Protein AF-A0A4D4MJX7-F1 (afdb_monomer_lite)

Secondary structure (DSSP, 8-state):
--PBPP-PPPPTT-EEE-TTT--EEETTSEEEEEEEPSHHHHHTT-EEEEEEETT--HHHHHTTSS--SSSPPPP-SS-HHHHHHHHHHHHHHHHTT-

Foldseek 3Di:
DDKDFDPDWFDQQDWDAFLQLRFIAGTPQWTWIKDQDDDPSSVVPDIDTGTHGPVNCSLCLLVVVDAHPDDGGDDDPDDSVVSNVRSVVSVVVRVVRD

InterPro domains:
  IPR032330 Elongation factor G-binding protein, C-terminal treble-clef zinc-finger [PF16571] (2-97)

Organism: Streptomyces avermitilis (NCBI:txid33903)

pLDDT: mean 92.1, std 7.4, range [65.38, 98.69]

Sequence (98 aa):
MTLRFPSSRRGFLHRSMCSLCVTTHPGNGVSLMTARKTGAAGREGNSVGVYMCADLACSLYVRGRKVPESGTRFEESLTVEEQIARMVGNLSAFLDKL

Structure (mmCIF, N/CA/C/O backbone):
data_AF-A0A4D4MJX7-F1
#
_entry.id   AF-A0A4D4MJX7-F1
#
loop_
_atom_site.group_PDB
_atom_site.id
_atom_site.type_symbol
_atom_site.label_atom_id
_atom_site.label_alt_id
_atom_site.label_comp_id
_atom_site.label_asym_id
_atom_site.label_entity_id
_atom_site.label_seq_id
_atom_site.pdbx_PDB_ins_code
_atom_site.Cartn_x
_atom_site.Cartn_y
_atom_site.Cartn_z
_atom_site.occupancy
_atom_site.B_iso_or_equiv
_atom_site.auth_seq_id
_atom_site.auth_comp_id
_atom_site.auth_asym_id
_atom_site.auth_atom_id
_atom_site.pdbx_PDB_model_num
ATOM 1 N N . MET A 1 1 ? 7.627 -12.798 -8.650 1.00 77.94 1 MET A N 1
ATOM 2 C CA . MET A 1 1 ? 8.231 -11.447 -8.579 1.00 77.94 1 MET A CA 1
ATOM 3 C C . MET A 1 1 ? 9.014 -11.318 -7.281 1.00 77.94 1 MET A C 1
ATOM 5 O O . MET A 1 1 ? 8.639 -11.981 -6.321 1.00 77.94 1 MET A O 1
ATOM 9 N N . THR A 1 2 ? 10.035 -10.465 -7.228 1.00 89.31 2 THR A N 1
ATOM 10 C CA . THR A 1 2 ? 10.826 -10.227 -6.007 1.00 89.31 2 THR A CA 1
ATOM 11 C C . THR A 1 2 ? 10.808 -8.741 -5.676 1.00 89.31 2 THR A C 1
ATOM 13 O O . THR A 1 2 ? 11.151 -7.925 -6.531 1.00 89.31 2 THR A O 1
ATOM 16 N N . LEU A 1 3 ? 10.412 -8.396 -4.448 1.00 93.00 3 LEU A N 1
ATOM 17 C CA . LEU A 1 3 ? 10.464 -7.028 -3.929 1.00 93.00 3 LEU A CA 1
ATOM 18 C C . LEU A 1 3 ? 11.734 -6.839 -3.099 1.00 93.00 3 LEU A C 1
ATOM 20 O O . LEU A 1 3 ? 12.064 -7.674 -2.259 1.00 93.00 3 LEU A O 1
ATOM 24 N N . ARG A 1 4 ? 12.430 -5.723 -3.305 1.00 93.12 4 ARG A N 1
ATOM 25 C CA . ARG A 1 4 ? 13.557 -5.309 -2.470 1.00 93.12 4 ARG A CA 1
ATOM 26 C C . ARG A 1 4 ? 13.065 -4.383 -1.363 1.00 93.12 4 ARG A C 1
ATOM 28 O O . ARG A 1 4 ? 12.520 -3.318 -1.652 1.00 93.12 4 ARG A O 1
ATOM 35 N N . PHE A 1 5 ? 13.332 -4.777 -0.120 1.00 91.69 5 PHE A N 1
ATOM 36 C CA . PHE A 1 5 ? 13.126 -3.962 1.074 1.00 91.69 5 PHE A CA 1
ATOM 37 C C . PHE A 1 5 ? 14.411 -3.180 1.410 1.00 91.69 5 PHE A C 1
ATOM 39 O O . PHE A 1 5 ? 15.469 -3.799 1.564 1.00 91.69 5 PHE A O 1
ATOM 46 N N . PRO A 1 6 ? 14.376 -1.841 1.504 1.00 83.94 6 PRO A N 1
ATOM 47 C CA . PRO A 1 6 ? 15.528 -1.054 1.929 1.00 83.94 6 PRO A CA 1
ATOM 48 C C . PRO A 1 6 ? 15.777 -1.206 3.436 1.00 83.94 6 PRO A C 1
ATOM 50 O O . PRO A 1 6 ? 14.845 -1.237 4.231 1.00 83.94 6 PRO A O 1
ATOM 53 N N . SER A 1 7 ? 17.045 -1.233 3.849 1.00 78.50 7 SER A N 1
ATOM 54 C CA . SER A 1 7 ? 17.448 -1.293 5.263 1.00 78.50 7 SER A CA 1
ATOM 55 C C . SER A 1 7 ? 17.397 0.062 5.987 1.00 78.50 7 SER A C 1
ATOM 57 O O . SER A 1 7 ? 17.774 0.148 7.158 1.00 78.50 7 SER A O 1
ATOM 59 N N . SER A 1 8 ? 16.964 1.134 5.315 1.00 74.75 8 SER A N 1
ATOM 60 C CA . SER A 1 8 ? 16.975 2.482 5.881 1.00 74.75 8 SER A CA 1
ATOM 61 C C . SER A 1 8 ? 15.928 2.636 6.985 1.00 74.75 8 SER A C 1
ATOM 63 O O . SER A 1 8 ? 14.748 2.338 6.808 1.00 74.75 8 SER A O 1
ATOM 65 N N . ARG A 1 9 ? 16.374 3.131 8.144 1.00 73.75 9 ARG A N 1
ATOM 66 C CA . ARG A 1 9 ? 15.503 3.449 9.279 1.00 73.75 9 ARG A CA 1
ATOM 67 C C . ARG A 1 9 ? 15.159 4.933 9.256 1.00 73.75 9 ARG A C 1
ATOM 69 O O . ARG A 1 9 ? 16.038 5.784 9.344 1.00 73.75 9 ARG A O 1
ATOM 76 N N . ARG A 1 10 ? 13.872 5.233 9.154 1.00 79.88 10 ARG A N 1
ATOM 77 C CA . ARG A 1 10 ? 13.278 6.551 9.369 1.00 79.88 10 ARG A CA 1
ATOM 78 C C . ARG A 1 10 ? 13.071 6.781 10.867 1.00 79.88 10 ARG A C 1
ATOM 80 O O . ARG A 1 10 ? 12.871 5.834 11.631 1.00 79.88 10 ARG A O 1
ATOM 87 N N . GLY A 1 11 ? 13.142 8.045 11.280 1.00 78.19 11 GLY A N 1
ATOM 88 C CA . GLY A 1 11 ? 12.932 8.442 12.672 1.00 78.19 11 GLY A CA 1
ATOM 89 C C . GLY A 1 11 ? 11.505 8.158 13.147 1.00 78.19 11 GLY A C 1
ATOM 90 O O . GLY A 1 11 ? 10.567 8.169 12.355 1.00 78.19 11 GLY A O 1
ATOM 91 N N . PHE A 1 12 ? 11.333 7.940 14.450 1.00 74.44 12 PHE A N 1
ATOM 92 C CA . PHE A 1 12 ? 10.053 7.555 15.065 1.00 74.44 12 PHE A CA 1
ATOM 93 C C . PHE A 1 12 ? 8.904 8.549 14.807 1.00 74.44 12 PHE A C 1
ATOM 95 O O . PHE A 1 12 ? 7.754 8.143 14.666 1.00 74.44 12 PHE A O 1
ATOM 102 N N . LEU A 1 13 ? 9.215 9.845 14.686 1.00 83.00 13 LEU A N 1
ATOM 103 C CA . LEU A 1 13 ? 8.229 10.904 14.433 1.00 83.00 13 LEU A CA 1
ATOM 104 C C . LEU A 1 13 ? 7.690 10.919 12.995 1.00 83.00 13 LEU A C 1
ATOM 106 O O . LEU A 1 13 ? 6.672 11.551 12.723 1.00 83.00 13 LEU A O 1
ATOM 110 N N . HIS A 1 14 ? 8.368 10.248 12.065 1.00 85.94 14 HIS A N 1
ATOM 111 C CA . HIS A 1 14 ? 7.948 10.209 10.675 1.00 85.94 14 HIS A CA 1
ATOM 112 C C . HIS A 1 14 ? 6.649 9.408 10.531 1.00 85.94 14 HIS A C 1
ATOM 114 O O . HIS A 1 14 ? 6.518 8.331 11.104 1.00 85.94 14 HIS A O 1
ATOM 120 N N . ARG A 1 15 ? 5.697 9.896 9.735 1.00 88.31 15 ARG A N 1
ATOM 121 C CA . ARG A 1 15 ? 4.479 9.155 9.383 1.00 88.31 15 ARG A CA 1
ATOM 122 C C . ARG A 1 15 ? 4.404 8.983 7.877 1.00 88.31 15 ARG A C 1
ATOM 124 O O . ARG A 1 15 ? 4.775 9.871 7.115 1.00 88.31 15 ARG A O 1
ATOM 131 N N . SER A 1 16 ? 3.940 7.826 7.434 1.00 91.56 16 SER A N 1
ATOM 132 C CA . SER A 1 16 ? 3.738 7.548 6.015 1.00 91.56 16 SER A CA 1
ATOM 133 C C . SER A 1 16 ? 2.523 6.684 5.791 1.00 91.56 16 SER A C 1
ATOM 135 O O . SER A 1 16 ? 2.164 5.864 6.633 1.00 91.56 16 SER A O 1
ATOM 137 N N . MET A 1 17 ? 1.919 6.866 4.625 1.00 93.75 17 MET A N 1
ATOM 138 C CA . MET A 1 17 ? 0.731 6.148 4.204 1.00 93.75 17 MET A CA 1
ATOM 139 C C . MET A 1 17 ? 1.104 5.072 3.186 1.00 93.75 17 MET A C 1
ATOM 141 O O . MET A 1 17 ? 1.857 5.325 2.245 1.00 93.75 17 MET A O 1
ATOM 145 N N . CYS A 1 18 ? 0.586 3.863 3.385 1.00 96.06 18 CYS A N 1
ATOM 146 C CA . CYS A 1 18 ? 0.732 2.770 2.431 1.00 96.06 18 CYS A CA 1
ATOM 147 C C . CYS A 1 18 ? -0.086 3.064 1.166 1.00 96.06 18 CYS A C 1
ATOM 149 O O . CYS A 1 18 ? -1.281 3.341 1.251 1.00 96.06 18 CYS A O 1
ATOM 151 N N . SER A 1 19 ? 0.526 2.936 -0.011 1.00 97.56 19 SER A N 1
ATOM 152 C CA . SER A 1 19 ? -0.144 3.140 -1.301 1.00 97.56 19 SER A CA 1
ATOM 153 C C . SER A 1 19 ? -1.167 2.049 -1.635 1.00 97.56 19 SER A C 1
ATOM 155 O O . SER A 1 19 ? -2.019 2.270 -2.485 1.00 97.56 19 SER A O 1
ATOM 157 N N . LEU A 1 20 ? -1.104 0.877 -0.988 1.00 97.50 20 LEU A N 1
ATOM 158 C CA . LEU A 1 20 ? -2.056 -0.213 -1.231 1.00 97.50 20 LEU A CA 1
ATOM 159 C C . LEU A 1 20 ? -3.300 -0.085 -0.353 1.00 97.50 20 LEU A C 1
ATOM 161 O O . LEU A 1 20 ? -4.407 0.085 -0.857 1.00 97.50 20 LEU A O 1
ATOM 165 N N . CYS A 1 21 ? -3.117 -0.170 0.966 1.00 96.25 21 CYS A N 1
ATOM 166 C CA . CYS A 1 21 ? -4.214 -0.230 1.929 1.00 96.25 21 CYS A CA 1
ATOM 167 C C . CYS A 1 21 ? -4.592 1.124 2.535 1.00 96.25 21 CYS A C 1
ATOM 169 O O . CYS A 1 21 ? -5.478 1.146 3.383 1.00 96.25 21 CYS A O 1
ATOM 171 N N . VAL A 1 22 ? -3.912 2.221 2.173 1.00 95.06 22 VAL A N 1
ATOM 172 C CA . VAL A 1 22 ? -4.177 3.589 2.676 1.00 95.06 22 VAL A CA 1
ATOM 173 C C . VAL A 1 22 ? -4.052 3.702 4.208 1.00 95.06 22 VAL A C 1
ATOM 175 O O . VAL A 1 22 ? -4.515 4.639 4.845 1.00 95.06 22 VAL A O 1
ATOM 178 N N . THR A 1 23 ? -3.382 2.736 4.841 1.00 94.56 23 THR A N 1
ATOM 179 C CA . THR A 1 23 ? -3.112 2.764 6.282 1.00 94.56 23 THR A CA 1
ATOM 180 C C . THR A 1 23 ? -1.883 3.621 6.558 1.00 94.56 23 THR A C 1
ATOM 182 O O . THR A 1 23 ? -0.845 3.457 5.910 1.00 94.56 23 THR A O 1
ATOM 185 N N . THR A 1 24 ? -2.001 4.535 7.520 1.00 93.12 24 THR A N 1
ATOM 186 C CA . THR A 1 24 ? -0.887 5.361 7.995 1.00 93.12 24 THR A CA 1
ATOM 187 C C . THR A 1 24 ? -0.134 4.636 9.099 1.00 93.12 24 THR A C 1
ATOM 189 O O . THR A 1 24 ? -0.741 4.129 10.039 1.00 93.12 24 THR A O 1
ATOM 192 N N . HIS A 1 25 ? 1.194 4.625 9.011 1.00 92.00 25 HIS A N 1
ATOM 193 C CA . HIS A 1 25 ? 2.070 4.069 10.037 1.00 92.00 25 HIS A CA 1
ATOM 194 C C . HIS A 1 25 ? 3.090 5.102 10.531 1.00 92.00 25 HIS A C 1
ATOM 196 O O . HIS A 1 25 ? 3.526 5.952 9.745 1.00 92.00 25 HIS A O 1
ATOM 202 N N . PRO A 1 26 ? 3.511 5.016 11.805 1.00 89.56 26 PRO A N 1
ATOM 203 C CA . PRO A 1 26 ? 4.677 5.732 12.306 1.00 89.56 26 PRO A CA 1
ATOM 204 C C . PRO A 1 26 ? 5.988 5.081 11.828 1.00 89.56 26 PRO A C 1
ATOM 206 O O . PRO A 1 26 ? 6.020 3.921 11.403 1.00 89.56 26 PRO A O 1
ATOM 209 N N . GLY A 1 27 ? 7.082 5.832 11.938 1.00 88.56 27 GLY A N 1
ATOM 210 C CA . GLY A 1 27 ? 8.454 5.406 11.689 1.00 88.56 27 GLY A CA 1
ATOM 211 C C . GLY A 1 27 ? 8.630 4.608 10.397 1.00 88.56 27 GLY A C 1
ATOM 212 O O . GLY A 1 27 ? 8.493 5.137 9.289 1.00 88.56 27 GLY A O 1
ATOM 213 N N . ASN A 1 28 ? 8.956 3.325 10.576 1.00 88.75 28 ASN A N 1
ATOM 214 C CA . ASN A 1 28 ? 9.292 2.369 9.517 1.00 88.75 28 ASN A CA 1
ATOM 215 C C . ASN A 1 28 ? 8.129 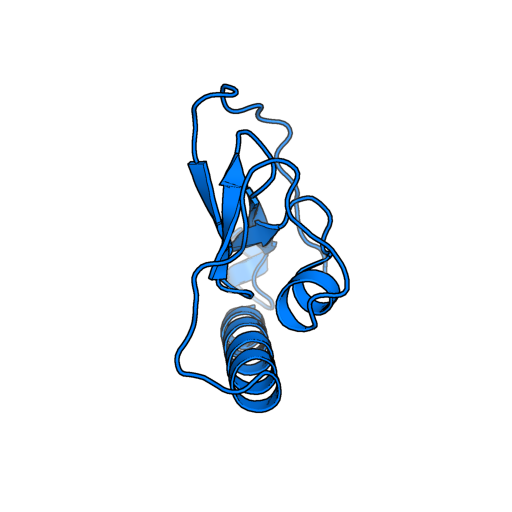1.462 9.108 1.00 88.75 28 ASN A C 1
ATOM 217 O O . ASN A 1 28 ? 8.345 0.514 8.359 1.00 88.75 28 ASN A O 1
ATOM 221 N N . GLY A 1 29 ? 6.903 1.718 9.574 1.00 92.31 29 GLY A N 1
ATOM 222 C CA . GLY A 1 29 ? 5.769 0.852 9.242 1.00 92.31 29 GLY A CA 1
ATOM 223 C C . GLY A 1 29 ? 5.358 0.893 7.764 1.00 92.31 29 GLY A C 1
ATOM 224 O O . GLY A 1 29 ? 4.644 0.003 7.313 1.00 92.31 29 GLY A O 1
ATOM 225 N N . VAL A 1 30 ? 5.856 1.863 6.986 1.00 94.31 30 VAL A N 1
ATOM 226 C CA . VAL A 1 30 ? 5.762 1.894 5.518 1.00 94.31 30 VAL A CA 1
ATOM 227 C C . VAL A 1 30 ? 7.158 2.022 4.915 1.00 94.31 30 VAL A C 1
ATOM 229 O O . VAL A 1 30 ? 7.925 2.913 5.290 1.00 94.31 30 VAL A O 1
ATOM 232 N N . SER A 1 31 ? 7.454 1.172 3.934 1.00 94.44 31 SER A N 1
ATOM 233 C CA . SER A 1 31 ? 8.732 1.129 3.224 1.00 94.44 31 SER A CA 1
ATOM 234 C C . SER A 1 31 ? 8.541 1.257 1.714 1.00 94.44 31 SER A C 1
ATOM 236 O O . SER A 1 31 ? 7.519 0.834 1.171 1.00 94.44 31 SER A O 1
ATOM 238 N N . LEU A 1 32 ? 9.522 1.852 1.029 1.00 94.94 32 LEU A N 1
ATOM 239 C CA . LEU A 1 32 ? 9.558 1.882 -0.433 1.00 94.94 32 LEU A CA 1
ATOM 240 C C . LEU A 1 32 ? 10.035 0.520 -0.941 1.00 94.94 32 LEU A C 1
ATOM 242 O O . LEU A 1 32 ? 11.235 0.257 -1.002 1.00 94.94 32 LEU A O 1
ATOM 246 N N . MET A 1 33 ? 9.091 -0.335 -1.313 1.00 95.12 33 MET A N 1
ATOM 247 C CA . MET A 1 33 ? 9.378 -1.609 -1.961 1.00 95.12 33 MET A CA 1
ATOM 248 C C . MET A 1 33 ? 9.678 -1.352 -3.431 1.00 95.12 33 MET A C 1
ATOM 250 O O . MET A 1 33 ? 8.912 -0.660 -4.100 1.00 95.12 33 MET A O 1
ATOM 254 N N . THR A 1 34 ? 10.764 -1.917 -3.952 1.00 96.00 34 THR A N 1
ATOM 255 C CA . THR A 1 34 ? 11.119 -1.784 -5.374 1.00 96.00 34 THR A CA 1
ATOM 256 C C . THR A 1 34 ? 11.187 -3.138 -6.057 1.00 96.00 34 THR A C 1
ATOM 258 O O . THR A 1 34 ? 11.592 -4.129 -5.451 1.00 96.00 34 THR A O 1
ATOM 261 N N . ALA A 1 35 ? 10.791 -3.182 -7.322 1.00 96.00 35 ALA A N 1
ATOM 262 C CA . ALA A 1 35 ? 10.843 -4.368 -8.159 1.00 96.00 35 ALA A CA 1
ATOM 263 C C . ALA A 1 35 ? 11.460 -4.012 -9.509 1.00 96.00 35 ALA A C 1
ATOM 265 O O . ALA A 1 35 ? 11.140 -2.977 -10.094 1.00 96.00 35 ALA A O 1
ATOM 266 N N . ARG A 1 36 ? 12.340 -4.881 -10.006 1.00 96.56 36 ARG A N 1
ATOM 267 C CA . ARG A 1 36 ? 12.885 -4.760 -11.360 1.00 96.56 36 ARG A CA 1
ATOM 268 C C . ARG A 1 36 ? 11.763 -5.018 -12.369 1.00 96.56 36 ARG A C 1
ATOM 270 O O . ARG A 1 36 ? 10.995 -5.961 -12.174 1.00 96.56 36 ARG A O 1
ATOM 277 N N . LYS A 1 37 ? 11.701 -4.215 -13.435 1.00 96.19 37 LYS A N 1
ATOM 278 C CA . LYS A 1 37 ? 10.781 -4.460 -14.555 1.00 96.19 37 LYS A CA 1
ATOM 279 C C . LYS A 1 37 ? 11.087 -5.797 -15.234 1.00 96.19 37 LYS A C 1
ATOM 281 O O . LYS A 1 37 ? 12.196 -6.325 -15.122 1.00 96.19 37 LYS A O 1
ATOM 286 N N . THR A 1 38 ? 10.124 -6.350 -15.950 1.00 93.38 38 THR A N 1
ATOM 287 C CA . THR A 1 38 ? 10.305 -7.533 -16.786 1.00 93.38 38 THR A CA 1
ATOM 288 C C . THR A 1 38 ? 10.910 -7.153 -18.150 1.00 93.38 38 THR A C 1
ATOM 290 O O . THR A 1 38 ? 11.006 -5.982 -18.528 1.00 93.38 38 THR A O 1
ATOM 293 N N . GLY A 1 39 ? 11.409 -8.149 -18.888 1.00 93.94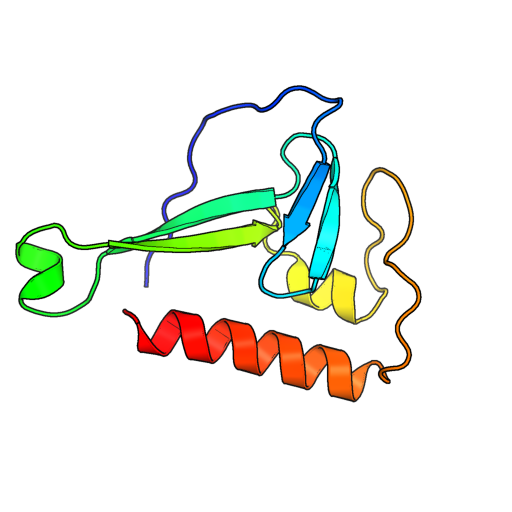 39 GLY A N 1
ATOM 294 C CA . GLY A 1 39 ? 11.910 -7.964 -20.254 1.00 93.94 39 GLY A CA 1
ATOM 295 C C . GLY A 1 39 ? 13.169 -7.092 -20.387 1.00 93.94 39 GLY A C 1
ATOM 296 O O . GLY A 1 39 ? 14.043 -7.071 -19.517 1.00 93.94 39 GLY A O 1
ATOM 297 N N . ALA A 1 40 ? 13.287 -6.407 -21.531 1.00 96.56 40 ALA A N 1
ATOM 298 C CA . ALA A 1 40 ? 14.454 -5.590 -21.879 1.00 96.56 40 ALA A CA 1
ATOM 299 C C . ALA A 1 40 ? 14.692 -4.454 -20.874 1.00 96.56 40 ALA A C 1
ATOM 301 O O . ALA A 1 40 ? 15.804 -4.317 -20.369 1.00 96.56 40 ALA A O 1
ATOM 302 N N . ALA A 1 41 ? 13.628 -3.746 -20.482 1.00 95.12 41 ALA A N 1
ATOM 303 C CA . ALA A 1 41 ? 13.714 -2.653 -19.519 1.00 95.12 41 ALA A CA 1
ATOM 304 C C . ALA A 1 41 ? 14.333 -3.104 -18.184 1.00 95.12 41 ALA A C 1
ATOM 306 O O . ALA A 1 41 ? 15.146 -2.388 -17.604 1.00 95.12 41 ALA A O 1
ATOM 307 N N . GLY A 1 42 ? 13.998 -4.306 -17.704 1.00 95.44 42 GLY A N 1
ATOM 308 C CA . GLY A 1 42 ? 14.608 -4.876 -16.502 1.00 95.44 42 GLY A CA 1
ATOM 309 C C . GLY A 1 42 ? 16.087 -5.232 -16.650 1.00 95.44 42 GLY A C 1
ATOM 310 O O . GLY A 1 42 ? 16.860 -5.088 -15.695 1.00 95.44 42 GLY A O 1
ATOM 311 N N . ARG A 1 43 ? 16.503 -5.699 -17.834 1.00 94.56 43 ARG A N 1
ATOM 312 C CA . ARG A 1 43 ? 17.918 -5.985 -18.142 1.00 94.56 43 ARG A CA 1
ATOM 313 C C . ARG A 1 43 ? 18.760 -4.710 -18.171 1.00 94.56 43 ARG A C 1
ATOM 315 O O . ARG A 1 43 ? 19.897 -4.747 -17.720 1.00 94.56 43 ARG A O 1
ATOM 322 N N . GLU A 1 44 ? 18.165 -3.591 -18.572 1.00 96.62 44 GLU A N 1
ATOM 323 C CA . GLU A 1 44 ? 18.755 -2.244 -18.515 1.00 96.62 44 GLU A CA 1
ATOM 324 C C . GLU A 1 44 ? 18.749 -1.630 -17.101 1.00 96.62 44 GLU A C 1
ATOM 326 O O . GLU A 1 44 ? 19.268 -0.540 -16.889 1.00 96.62 44 GLU A O 1
ATOM 331 N N . GLY A 1 45 ? 18.179 -2.326 -16.111 1.00 95.31 45 GLY A N 1
ATOM 332 C CA . GLY A 1 45 ? 18.176 -1.896 -14.711 1.00 95.31 45 GLY A CA 1
ATOM 333 C C . GLY A 1 45 ? 16.950 -1.085 -14.285 1.00 95.31 45 GLY A C 1
ATOM 334 O O . GLY A 1 45 ? 16.877 -0.671 -13.125 1.00 95.31 45 GLY A O 1
ATOM 335 N N . ASN A 1 46 ? 15.954 -0.908 -15.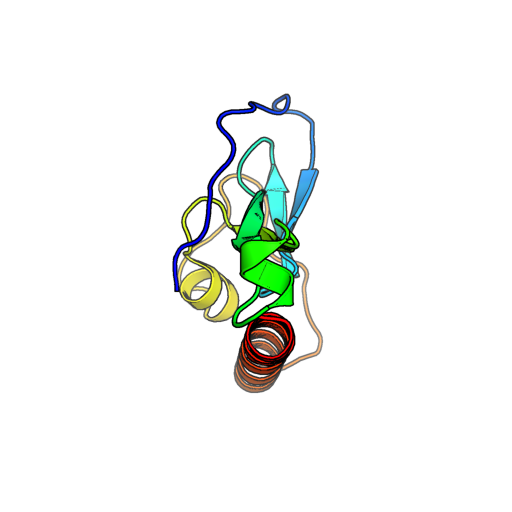157 1.00 97.06 46 ASN A N 1
ATOM 336 C CA . ASN A 1 46 ? 14.740 -0.177 -14.803 1.00 97.06 46 ASN A CA 1
ATOM 337 C C . ASN A 1 46 ? 13.947 -0.913 -13.715 1.00 97.06 46 ASN A C 1
ATOM 339 O O . ASN A 1 46 ? 13.748 -2.132 -13.762 1.00 97.06 46 ASN A O 1
ATOM 343 N N . SER A 1 47 ? 13.471 -0.152 -12.732 1.00 96.62 47 SER A N 1
ATOM 344 C CA . SER A 1 47 ? 12.690 -0.646 -11.599 1.00 96.62 47 SER A CA 1
ATOM 345 C C . SER A 1 47 ? 11.515 0.281 -11.319 1.00 96.62 47 SER A C 1
ATOM 347 O O . SER A 1 47 ? 11.561 1.470 -11.629 1.00 96.62 47 SER A O 1
ATOM 349 N N . VAL A 1 48 ? 10.474 -0.261 -10.702 1.00 96.94 48 VAL A N 1
ATOM 350 C CA . VAL A 1 48 ? 9.321 0.498 -10.212 1.00 96.94 48 VAL A CA 1
ATOM 351 C C . VAL A 1 48 ? 9.194 0.323 -8.706 1.00 96.94 48 VAL A C 1
ATOM 353 O O . VAL A 1 48 ? 9.591 -0.704 -8.151 1.00 96.94 48 VAL A O 1
ATOM 356 N N . GLY A 1 49 ? 8.687 1.352 -8.033 1.00 96.19 49 GLY A N 1
ATOM 357 C CA . GLY A 1 49 ? 8.560 1.389 -6.582 1.00 96.19 49 GLY A CA 1
ATOM 358 C C . GLY A 1 49 ? 7.122 1.596 -6.125 1.00 96.19 49 GLY A C 1
ATOM 359 O O . GLY A 1 49 ? 6.328 2.231 -6.817 1.00 96.19 49 GLY A O 1
ATOM 360 N N . VAL A 1 50 ? 6.808 1.084 -4.939 1.00 97.25 50 VAL A N 1
ATOM 361 C CA . VAL A 1 50 ? 5.538 1.303 -4.243 1.00 97.25 50 VAL A CA 1
ATOM 362 C C . VAL A 1 50 ? 5.784 1.436 -2.742 1.00 97.25 50 VAL A C 1
ATOM 364 O O . VAL A 1 50 ? 6.558 0.676 -2.158 1.00 97.25 50 VAL A O 1
ATOM 367 N N . TYR A 1 51 ? 5.130 2.402 -2.099 1.00 96.38 51 TYR A N 1
ATOM 368 C CA . TYR A 1 51 ? 5.133 2.491 -0.642 1.00 96.38 51 TYR A CA 1
ATOM 369 C C . TYR A 1 51 ? 4.162 1.459 -0.073 1.00 96.38 51 TYR A C 1
ATOM 371 O O . TYR A 1 51 ? 2.955 1.541 -0.292 1.00 96.38 51 TYR A O 1
ATOM 379 N N . MET A 1 52 ? 4.684 0.475 0.651 1.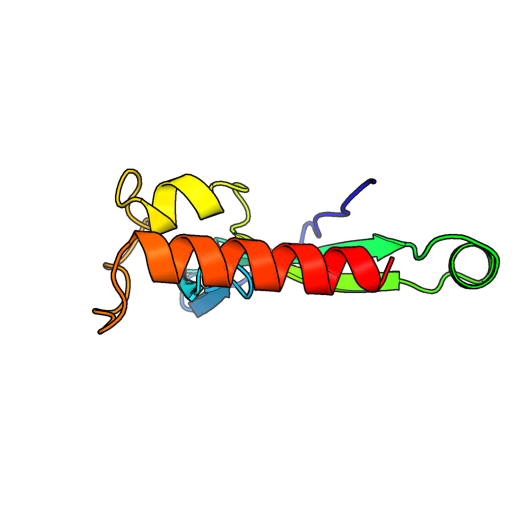00 96.44 52 MET A N 1
ATOM 380 C CA . MET A 1 52 ? 3.916 -0.656 1.169 1.00 96.44 52 MET A CA 1
ATOM 381 C C . MET A 1 52 ? 4.137 -0.814 2.671 1.00 96.44 52 MET A C 1
ATOM 383 O O . MET A 1 52 ? 5.207 -0.462 3.173 1.00 96.44 52 MET A O 1
ATOM 387 N N . CYS A 1 53 ? 3.152 -1.362 3.389 1.00 95.50 53 CYS A N 1
ATOM 388 C CA . CYS A 1 53 ? 3.341 -1.765 4.782 1.00 95.50 53 CYS A CA 1
ATOM 389 C C . CYS A 1 53 ? 4.577 -2.666 4.894 1.00 95.50 53 CYS A C 1
ATOM 391 O O . CYS A 1 53 ? 4.705 -3.641 4.150 1.00 95.50 53 CYS A O 1
ATOM 393 N N . ALA A 1 54 ? 5.486 -2.337 5.810 1.00 94.38 54 ALA A N 1
ATOM 394 C CA . ALA A 1 54 ? 6.758 -3.044 5.959 1.00 94.38 54 ALA A CA 1
ATOM 395 C C . ALA A 1 54 ? 6.584 -4.507 6.398 1.00 94.38 54 ALA A C 1
ATOM 397 O O . ALA A 1 54 ? 7.436 -5.343 6.122 1.00 94.38 54 ALA A O 1
ATOM 398 N N . ASP A 1 55 ? 5.460 -4.814 7.039 1.00 94.56 55 ASP A N 1
ATOM 399 C CA . ASP A 1 55 ? 5.074 -6.146 7.500 1.00 94.56 55 ASP A CA 1
ATOM 400 C C . ASP A 1 55 ? 4.216 -6.929 6.489 1.00 94.56 55 ASP A C 1
ATOM 402 O O . ASP A 1 55 ? 3.757 -8.027 6.800 1.00 94.56 55 ASP A O 1
ATOM 406 N N . LEU A 1 56 ? 3.954 -6.355 5.306 1.00 95.56 56 LEU A N 1
ATOM 407 C CA . LEU A 1 56 ? 3.102 -6.920 4.254 1.00 95.56 56 LEU A CA 1
ATOM 408 C C . LEU A 1 56 ? 1.673 -7.289 4.713 1.00 95.56 56 LEU A C 1
ATOM 410 O O . LEU A 1 56 ? 0.962 -8.019 4.023 1.00 95.56 56 LEU A O 1
ATOM 414 N N . ALA A 1 57 ? 1.190 -6.730 5.827 1.00 96.81 57 ALA A N 1
ATOM 415 C CA . ALA A 1 57 ? -0.105 -7.073 6.420 1.00 96.81 57 ALA A CA 1
ATOM 416 C C . ALA A 1 57 ? -1.282 -6.234 5.877 1.00 96.81 57 ALA A C 1
ATOM 418 O O . ALA A 1 57 ? -2.315 -6.111 6.537 1.00 96.81 57 ALA A O 1
ATOM 419 N N . CYS A 1 58 ? -1.163 -5.668 4.667 1.00 97.00 58 CYS A N 1
ATOM 420 C CA . CYS A 1 58 ? -2.149 -4.757 4.060 1.00 97.00 58 CYS A CA 1
ATOM 421 C C . CYS A 1 58 ? -3.593 -5.291 4.131 1.00 97.00 58 CYS A C 1
ATOM 423 O O . CYS A 1 58 ? -4.504 -4.561 4.516 1.00 97.00 58 CYS A O 1
ATOM 425 N N . SER A 1 59 ? -3.786 -6.580 3.826 1.00 97.25 59 SER A N 1
ATOM 426 C CA . SER A 1 59 ? -5.096 -7.245 3.884 1.00 97.25 59 SER A CA 1
ATOM 427 C C . SER A 1 59 ? -5.685 -7.272 5.299 1.00 97.25 59 SER A C 1
ATOM 429 O O . SER A 1 59 ? -6.880 -7.041 5.480 1.00 97.25 59 SER A O 1
ATOM 431 N N . LEU A 1 60 ? -4.850 -7.495 6.321 1.00 97.19 60 LEU A N 1
ATOM 432 C CA . LEU A 1 60 ? -5.294 -7.502 7.715 1.00 97.19 60 LEU A CA 1
ATOM 433 C C . LEU A 1 60 ? -5.717 -6.104 8.169 1.00 97.19 60 LEU A C 1
ATOM 435 O O . LEU A 1 60 ? -6.713 -5.980 8.879 1.00 97.19 60 LEU A O 1
ATOM 439 N N . TYR A 1 61 ? -5.005 -5.067 7.723 1.00 95.88 61 TYR A N 1
ATOM 440 C CA . TYR A 1 61 ? -5.357 -3.680 8.023 1.00 95.88 61 TYR A CA 1
ATOM 441 C C . TYR A 1 61 ? -6.681 -3.261 7.381 1.00 95.88 61 TYR A C 1
ATOM 443 O O . TYR A 1 61 ? -7.520 -2.691 8.071 1.00 95.88 61 TYR A O 1
ATOM 451 N N . VAL A 1 62 ? -6.904 -3.569 6.095 1.00 96.06 62 VAL A N 1
ATOM 452 C CA . VAL A 1 62 ? -8.178 -3.243 5.416 1.00 96.06 62 VAL A CA 1
ATOM 453 C C . VAL A 1 62 ? -9.360 -3.950 6.073 1.00 96.06 62 VAL A C 1
ATOM 455 O O . VAL A 1 62 ? -10.426 -3.368 6.221 1.00 96.06 62 VAL A O 1
ATOM 458 N N . ARG A 1 63 ? -9.169 -5.193 6.521 1.00 95.31 63 ARG A N 1
ATOM 459 C CA . ARG A 1 63 ? -10.224 -5.999 7.154 1.00 95.31 63 ARG A CA 1
ATOM 460 C C . ARG A 1 63 ? -10.419 -5.709 8.646 1.00 95.31 63 ARG A C 1
ATOM 462 O O . ARG A 1 63 ? -11.139 -6.456 9.305 1.00 95.31 63 ARG A O 1
ATOM 469 N N . GLY A 1 64 ? -9.712 -4.725 9.207 1.00 92.75 64 GLY A N 1
ATOM 470 C CA . GLY A 1 64 ? -9.754 -4.420 10.642 1.00 92.75 64 GLY A CA 1
ATOM 471 C C . GLY A 1 64 ? -9.263 -5.560 11.545 1.00 92.75 64 GLY A C 1
ATOM 472 O O . GLY A 1 64 ? -9.565 -5.585 12.733 1.00 92.75 64 GLY A O 1
ATOM 473 N N . ARG A 1 65 ? -8.514 -6.530 11.002 1.00 95.06 65 ARG A N 1
ATOM 474 C CA . ARG A 1 65 ? -7.963 -7.680 11.748 1.00 95.06 65 ARG A CA 1
ATOM 475 C C . ARG A 1 65 ? -6.618 -7.372 12.401 1.00 95.06 65 ARG A C 1
ATOM 477 O O . ARG A 1 65 ? -6.132 -8.165 13.201 1.00 95.06 65 ARG A O 1
ATOM 484 N N . LYS A 1 66 ? -6.011 -6.240 12.047 1.00 93.25 66 LYS A N 1
ATOM 485 C CA . LYS A 1 66 ? -4.796 -5.710 12.662 1.00 93.25 66 LYS A CA 1
ATOM 486 C C . LYS A 1 66 ? -4.920 -4.196 12.796 1.00 93.25 66 LYS A C 1
ATOM 488 O O . LYS A 1 66 ? -5.405 -3.538 11.879 1.00 93.25 66 LYS A O 1
ATOM 493 N N . VAL A 1 67 ? -4.450 -3.657 13.917 1.00 89.50 67 VAL A N 1
ATOM 494 C CA . VAL A 1 67 ? -4.385 -2.213 14.184 1.00 89.50 67 VAL A CA 1
ATOM 495 C C . VAL A 1 67 ? -2.922 -1.756 14.067 1.00 89.50 67 VAL A C 1
ATOM 497 O O . VAL A 1 67 ? -2.030 -2.509 14.469 1.00 89.50 67 VAL A O 1
ATOM 500 N N . PRO A 1 68 ? -2.623 -0.597 13.452 1.00 85.56 68 PRO A N 1
ATOM 501 C CA . PRO A 1 68 ? -1.262 -0.053 13.421 1.00 85.56 68 PRO A CA 1
ATOM 502 C C . PRO A 1 68 ? -0.723 0.212 14.835 1.00 85.56 68 PRO A C 1
ATOM 504 O O . PRO A 1 68 ? -1.492 0.512 15.738 1.00 85.56 68 PRO A O 1
ATOM 507 N N . GLU A 1 69 ? 0.602 0.160 15.026 1.00 80.56 69 GLU A N 1
ATOM 508 C CA . GLU A 1 69 ? 1.241 0.366 16.346 1.00 80.56 69 GLU A CA 1
ATOM 509 C C . GLU A 1 69 ? 0.892 1.702 17.017 1.00 80.56 69 GLU A C 1
ATOM 511 O O . GLU A 1 69 ? 0.924 1.807 18.238 1.00 80.56 69 GLU A O 1
ATOM 516 N N . SER A 1 70 ? 0.563 2.734 16.237 1.00 72.94 70 SER A N 1
ATOM 517 C CA . SER A 1 70 ? 0.033 3.978 16.790 1.00 72.94 70 SER A CA 1
ATOM 518 C C . SER A 1 70 ? -1.102 4.503 15.919 1.00 72.94 70 SER A C 1
ATOM 520 O O . SER A 1 70 ? -0.910 4.749 14.725 1.00 72.94 70 SER A O 1
ATOM 522 N N . GLY A 1 71 ? -2.258 4.712 16.547 1.00 65.38 71 GLY A N 1
ATOM 523 C CA . GLY A 1 71 ? -3.458 5.258 15.921 1.00 65.38 71 GLY A CA 1
ATOM 524 C C . GLY A 1 71 ? -4.388 4.212 15.305 1.00 65.38 71 GLY A C 1
ATOM 525 O O . GLY A 1 71 ? -4.114 3.014 15.279 1.00 65.38 71 GLY A O 1
ATOM 526 N N . THR A 1 72 ? -5.514 4.702 14.804 1.00 67.50 72 THR A N 1
ATOM 527 C CA . THR A 1 72 ? -6.479 3.947 14.006 1.00 67.50 72 THR A CA 1
ATOM 528 C C . THR A 1 72 ? -6.275 4.267 12.528 1.00 67.50 72 TH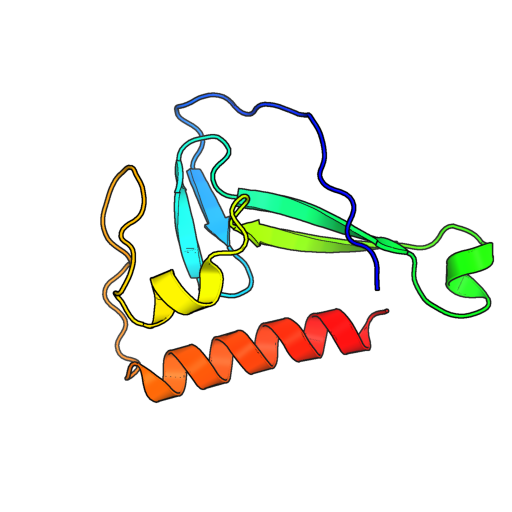R A C 1
ATOM 530 O O . THR A 1 72 ? -5.640 5.263 12.169 1.00 67.50 72 THR A O 1
ATOM 533 N N . ARG A 1 73 ? -6.824 3.434 11.638 1.00 80.06 73 ARG A N 1
ATOM 534 C CA . ARG A 1 73 ? -7.049 3.883 10.259 1.00 80.06 73 ARG A CA 1
ATOM 535 C C . ARG A 1 73 ? -7.958 5.112 10.276 1.00 80.06 73 ARG A C 1
ATOM 537 O O . ARG A 1 73 ? -8.731 5.298 11.218 1.00 80.06 73 ARG A O 1
ATOM 544 N N . PHE A 1 74 ? -7.848 5.931 9.235 1.00 81.06 74 PHE A N 1
ATOM 545 C CA . PHE A 1 74 ? -8.841 6.966 8.991 1.00 81.06 74 PHE A CA 1
ATOM 546 C C . PHE A 1 74 ? -10.220 6.324 8.866 1.00 81.06 74 PHE A C 1
ATOM 548 O O . PHE A 1 74 ? -10.343 5.201 8.372 1.00 81.06 74 PHE A O 1
ATOM 555 N N . GLU A 1 75 ? -11.234 7.041 9.329 1.00 84.75 75 GLU A N 1
ATOM 556 C CA . GLU A 1 75 ? -12.606 6.671 9.035 1.00 84.75 75 GLU A CA 1
ATOM 557 C C . GLU A 1 75 ? -12.843 6.909 7.543 1.00 84.75 75 GLU A C 1
ATOM 559 O O . GLU A 1 75 ? -12.567 7.986 7.011 1.00 84.75 75 GLU A O 1
ATOM 564 N N . GLU A 1 76 ? -13.270 5.862 6.852 1.00 90.81 76 GLU A N 1
ATOM 565 C CA . GLU A 1 76 ? -13.514 5.892 5.419 1.00 90.81 76 GLU A CA 1
ATOM 566 C C . GLU A 1 76 ? -15.011 5.756 5.182 1.00 90.81 76 GLU A C 1
ATOM 568 O O . GLU A 1 76 ? -15.671 4.936 5.815 1.00 90.81 76 GLU A O 1
ATOM 573 N N . SER A 1 77 ? -15.538 6.518 4.226 1.00 95.44 77 SER A N 1
ATOM 574 C CA . SER A 1 77 ? -16.920 6.366 3.765 1.00 95.44 77 SER A CA 1
ATOM 575 C C . SER A 1 77 ? -17.148 5.082 2.959 1.00 95.44 77 SER A C 1
ATOM 577 O O . SER A 1 77 ? -18.291 4.718 2.706 1.00 95.44 77 SER A O 1
ATOM 579 N N . LEU A 1 78 ? -16.068 4.413 2.539 1.00 96.50 78 LEU A N 1
ATOM 580 C CA . LEU A 1 78 ? -16.113 3.152 1.809 1.00 96.50 78 LEU A CA 1
ATOM 581 C C . LEU A 1 78 ? -16.388 1.981 2.750 1.00 96.50 78 LEU A C 1
ATOM 583 O O . LEU A 1 78 ? -15.753 1.847 3.802 1.00 96.50 78 LEU A O 1
ATOM 587 N N . THR A 1 79 ? -17.236 1.066 2.296 1.00 97.12 79 THR A N 1
ATOM 588 C CA . THR A 1 79 ? -17.396 -0.261 2.900 1.00 97.12 79 THR A CA 1
ATOM 589 C C . THR A 1 79 ? -16.077 -1.038 2.876 1.00 97.12 79 THR A C 1
ATOM 591 O O . THR A 1 79 ? -15.160 -0.746 2.099 1.00 97.12 79 THR A O 1
ATOM 594 N N . VAL A 1 80 ? -15.956 -2.064 3.721 1.00 96.31 80 VAL A N 1
ATOM 595 C CA . VAL A 1 80 ? -14.748 -2.905 3.757 1.00 96.31 80 VAL A CA 1
ATOM 596 C C . VAL A 1 80 ? -14.515 -3.568 2.396 1.00 96.31 80 VAL A C 1
ATOM 598 O O . VAL A 1 80 ? -13.377 -3.644 1.935 1.00 96.31 80 VAL A O 1
ATOM 601 N N . GLU A 1 81 ? -15.576 -3.993 1.717 1.00 98.19 81 GLU A N 1
ATOM 602 C CA . GLU A 1 81 ? -15.543 -4.601 0.387 1.00 98.19 81 GLU A CA 1
ATOM 603 C C . GLU A 1 81 ? -14.973 -3.638 -0.663 1.00 98.19 81 GLU A C 1
ATOM 605 O O . GLU A 1 81 ? -14.078 -4.014 -1.424 1.00 98.19 81 GLU A O 1
ATOM 610 N N . GLU A 1 82 ? -15.411 -2.378 -0.665 1.00 98.50 82 GLU A N 1
ATOM 611 C CA . GLU A 1 82 ? -14.888 -1.340 -1.562 1.00 98.50 82 GLU A CA 1
ATOM 612 C C . GLU A 1 82 ? -13.425 -1.000 -1.254 1.00 98.50 82 GLU A C 1
ATOM 614 O O . GLU A 1 82 ? -12.613 -0.828 -2.167 1.00 98.50 82 GLU A O 1
ATOM 619 N N . GLN A 1 83 ? -13.043 -0.962 0.025 1.00 97.69 83 GLN A N 1
ATOM 620 C CA . GLN A 1 83 ? -11.645 -0.770 0.414 1.00 97.69 83 GLN A CA 1
ATOM 621 C C . GLN A 1 83 ? -10.761 -1.941 -0.036 1.00 97.69 83 GLN A C 1
ATOM 623 O O . GLN A 1 83 ? -9.626 -1.719 -0.473 1.00 97.69 83 GLN A O 1
ATOM 628 N N . ILE A 1 84 ? -11.264 -3.180 0.044 1.00 98.38 84 ILE A N 1
ATOM 629 C CA . ILE A 1 84 ? -10.581 -4.371 -0.482 1.00 98.38 84 ILE A CA 1
ATOM 630 C C . ILE A 1 84 ? -10.441 -4.252 -1.999 1.00 98.38 84 ILE A C 1
ATOM 632 O O . ILE A 1 84 ? -9.335 -4.438 -2.508 1.00 98.38 84 ILE A O 1
ATOM 636 N N . ALA A 1 85 ? -11.515 -3.905 -2.710 1.00 98.62 85 ALA A N 1
ATOM 637 C CA . ALA A 1 85 ? -11.497 -3.737 -4.161 1.00 98.62 85 ALA A CA 1
ATOM 638 C C . ALA A 1 85 ? -10.472 -2.675 -4.589 1.00 98.62 85 ALA A C 1
ATOM 640 O O . ALA A 1 85 ? -9.642 -2.937 -5.461 1.00 98.62 85 ALA A O 1
ATOM 641 N N . ARG A 1 86 ? -10.439 -1.521 -3.910 1.00 98.19 86 ARG A N 1
ATOM 642 C CA . ARG A 1 86 ? -9.417 -0.485 -4.117 1.00 98.19 86 ARG A CA 1
ATOM 643 C C . ARG A 1 86 ? -8.007 -1.011 -3.852 1.00 98.19 86 ARG A C 1
ATOM 645 O O . ARG A 1 86 ? -7.115 -0.776 -4.660 1.00 98.19 86 ARG A O 1
ATOM 652 N N . MET A 1 87 ? -7.782 -1.707 -2.735 1.00 98.12 87 MET A N 1
ATOM 653 C CA . MET A 1 87 ? -6.459 -2.252 -2.399 1.00 98.12 87 MET A CA 1
ATOM 654 C C . MET A 1 87 ? -5.974 -3.238 -3.468 1.00 98.12 87 MET A C 1
ATOM 656 O O . MET A 1 87 ? -4.808 -3.186 -3.861 1.00 98.12 87 MET A O 1
ATOM 660 N N . VAL A 1 88 ? -6.861 -4.116 -3.945 1.00 98.50 88 VAL A N 1
ATOM 661 C CA . VAL A 1 88 ? -6.569 -5.051 -5.038 1.00 98.50 88 VAL A CA 1
ATOM 662 C C . VAL A 1 88 ? -6.272 -4.286 -6.326 1.00 98.50 88 VAL A C 1
ATOM 664 O O . VAL A 1 88 ? -5.257 -4.564 -6.951 1.00 98.50 88 VAL A O 1
ATOM 667 N N . GLY A 1 89 ? -7.072 -3.277 -6.678 1.00 98.69 89 GLY A N 1
ATOM 668 C CA . GLY A 1 89 ? -6.822 -2.416 -7.838 1.00 98.69 89 GLY A CA 1
ATOM 669 C C . GLY A 1 89 ? -5.463 -1.711 -7.781 1.00 98.69 89 GLY A C 1
ATOM 670 O O . GLY A 1 89 ? -4.714 -1.741 -8.753 1.00 98.69 89 GLY A O 1
ATOM 671 N N . ASN A 1 90 ? -5.093 -1.158 -6.623 1.00 98.44 90 ASN A N 1
ATOM 672 C CA . ASN A 1 90 ? -3.786 -0.532 -6.405 1.00 98.44 90 ASN A CA 1
ATOM 673 C C . ASN A 1 90 ? -2.633 -1.532 -6.562 1.00 98.44 90 ASN A C 1
ATOM 675 O O . ASN A 1 90 ? -1.593 -1.193 -7.130 1.00 98.44 90 ASN A O 1
ATOM 679 N N . LEU A 1 91 ? -2.807 -2.758 -6.054 1.00 97.62 91 LEU A N 1
ATOM 680 C CA . LEU A 1 91 ? -1.815 -3.818 -6.199 1.00 97.62 91 LEU A CA 1
ATOM 681 C C . LEU A 1 91 ? -1.679 -4.234 -7.666 1.00 97.62 91 LEU A C 1
ATOM 683 O O . LEU A 1 91 ? -0.562 -4.244 -8.173 1.00 97.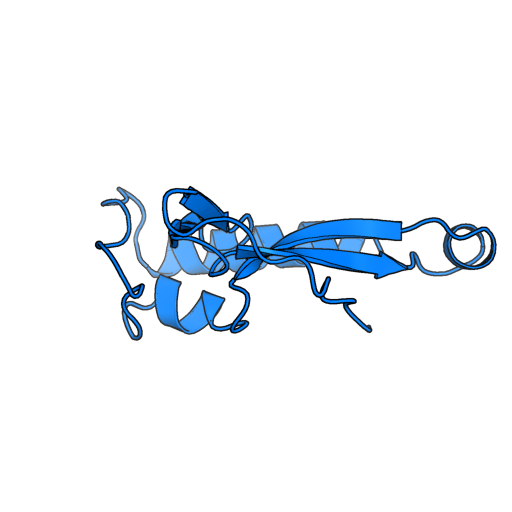62 91 LEU A O 1
ATOM 687 N N . SER A 1 92 ? -2.786 -4.511 -8.356 1.00 98.25 92 SER A N 1
ATOM 688 C CA . SER A 1 92 ? -2.783 -4.876 -9.777 1.00 98.25 92 SER A CA 1
ATOM 689 C C . SER A 1 92 ? -2.134 -3.789 -10.631 1.00 98.25 92 SER A C 1
ATOM 691 O O . SER A 1 92 ? -1.205 -4.078 -11.372 1.00 98.25 92 SER A O 1
ATOM 693 N N . ALA A 1 93 ? -2.487 -2.519 -10.419 1.00 98.06 93 ALA A N 1
ATOM 694 C CA . ALA A 1 93 ? -1.885 -1.398 -11.140 1.00 98.06 93 ALA A CA 1
ATOM 695 C C . ALA A 1 93 ? -0.373 -1.237 -10.888 1.00 98.06 93 ALA A C 1
ATOM 697 O O . ALA A 1 93 ? 0.334 -0.632 -11.695 1.00 98.06 93 ALA A O 1
ATOM 698 N N . PHE A 1 94 ? 0.148 -1.722 -9.755 1.00 96.94 94 PHE A N 1
ATOM 699 C CA . PHE A 1 94 ? 1.591 -1.824 -9.537 1.00 96.94 94 PHE A CA 1
ATOM 700 C C . PHE A 1 94 ? 2.190 -3.013 -10.296 1.00 96.94 94 PHE A C 1
ATOM 702 O O . PHE A 1 94 ? 3.241 -2.857 -10.916 1.00 96.94 94 PHE A O 1
ATOM 709 N N . LEU A 1 95 ? 1.525 -4.170 -10.271 1.00 95.94 95 LEU A N 1
ATOM 710 C CA . LEU A 1 95 ? 1.962 -5.371 -10.986 1.00 95.94 95 LEU A CA 1
ATOM 711 C C . LEU A 1 95 ? 2.010 -5.154 -12.502 1.00 95.94 95 LEU A C 1
ATOM 713 O O . LEU A 1 95 ? 2.969 -5.587 -13.131 1.00 95.94 95 LEU A O 1
ATOM 717 N N . ASP A 1 96 ? 1.064 -4.407 -13.066 1.00 96.81 96 ASP A N 1
ATOM 718 C CA . ASP A 1 96 ? 1.017 -4.075 -14.498 1.00 96.81 96 ASP A CA 1
ATOM 719 C C . ASP A 1 96 ? 2.209 -3.215 -14.955 1.00 96.81 96 ASP A C 1
ATOM 721 O O . ASP A 1 96 ? 2.490 -3.095 -16.148 1.00 96.81 96 ASP A O 1
ATOM 725 N N . LYS A 1 97 ? 2.935 -2.598 -14.013 1.00 94.69 97 LYS A N 1
ATOM 726 C CA . LYS A 1 97 ? 4.137 -1.803 -14.298 1.00 94.69 97 LYS A CA 1
ATOM 727 C C . LYS A 1 97 ? 5.421 -2.633 -14.302 1.00 94.69 97 LYS A C 1
ATOM 729 O O . LYS A 1 97 ? 6.471 -2.053 -14.597 1.00 94.69 97 LYS A O 1
ATOM 734 N N . LEU A 1 98 ? 5.367 -3.915 -13.927 1.00 90.31 98 LEU A N 1
ATOM 735 C CA . LEU A 1 98 ? 6.526 -4.810 -13.876 1.00 90.31 98 LEU A CA 1
ATOM 736 C C . LEU A 1 98 ? 6.901 -5.298 -15.272 1.00 90.31 98 LEU A C 1
ATOM 738 O O . LEU A 1 98 ? 7.913 -4.780 -15.785 1.00 90.31 98 LEU A O 1
#

Radius of gyration: 14.43 Å; chains: 1; bounding box: 36×22×39 Å